Protein AF-A0A729NN06-F1 (afdb_monomer)

Solvent-accessible surface area (backbone atoms only — not comparable to full-atom values): 5577 Å² total; per-residue (Å²): 131,85,74,85,79,49,68,70,57,53,53,48,51,54,51,50,55,53,51,53,50,52,50,52,51,51,53,51,51,55,52,51,55,52,51,50,52,51,53,50,46,34,73,76,60,33,62,70,54,48,34,55,50,42,11,52,54,42,16,68,74,66,72,52,52,65,67,60,18,39,55,52,19,48,54,50,51,52,53,50,52,43,53,74,71,64,59,55,63,67,58,55,51,50,59,56,60,76,73,108

Radius of gyration: 20.27 Å; Cα contacts (8 Å, |Δi|>4): 41; chains: 1; bounding box: 48×27×55 Å

Foldseek 3Di:
DPPDCDPVNVVVVVVVVVVVVVVVVVVVVVLVVVLVVLVVCCVVPNLVVQLQVQLVVQCVVVVDDSVVSSVVSVVVSVVSVCVVVPPCVVVVVVVVVVVD

pLDDT: mean 92.15, std 9.06, range [41.66, 98.56]

Secondary structure (DSSP, 8-state):
------HHHHHHHHHHHHHHHHHHHHHHHHHHHHHHHHHHHHHHH-HHHHHHHHHHHHHHHHT--HHHHHHHHHHHHHHHHHHHTT--HHHHHHHHHTT-

Mean predicted aligned error: 6.06 Å

Organism: Salmonella derby (NCBI:txid28144)

Sequence (100 aa):
MQGIISFPDVIQSLVDDAFDTVEAAKIGLNASKDLYHFQKAVNEHGEETVVQETARVLKERYHCSYAEASVDAGNRVRAALELVKGQDTFKTVRDNLNKK

Structure (mmCIF, N/CA/C/O backbone):
data_AF-A0A729NN06-F1
#
_entry.id   AF-A0A729NN06-F1
#
loop_
_atom_site.group_PDB
_atom_site.id
_atom_site.type_symbol
_atom_site.label_atom_id
_atom_site.label_alt_id
_atom_site.label_comp_id
_atom_site.label_asym_id
_atom_site.label_entity_id
_atom_site.label_seq_id
_atom_site.pdbx_PDB_ins_code
_atom_site.Cartn_x
_atom_site.Cartn_y
_atom_site.Cartn_z
_atom_site.occupancy
_atom_site.B_iso_or_equiv
_atom_site.auth_seq_id
_atom_site.auth_comp_id
_atom_site.auth_asym_id
_atom_site.auth_atom_id
_atom_site.pdbx_PDB_model_num
ATOM 1 N N . MET A 1 1 ? 30.468 6.162 -34.827 1.00 41.66 1 MET A N 1
ATOM 2 C CA . MET A 1 1 ? 31.174 4.917 -34.464 1.00 41.66 1 MET A CA 1
ATOM 3 C C . MET A 1 1 ? 30.138 3.960 -33.904 1.00 41.66 1 MET A C 1
ATOM 5 O O . MET A 1 1 ? 29.657 4.203 -32.808 1.00 41.66 1 MET A O 1
ATOM 9 N N . GLN A 1 2 ? 29.713 2.958 -34.679 1.00 51.53 2 GLN A N 1
ATOM 10 C CA . GLN A 1 2 ? 28.947 1.840 -34.121 1.00 51.53 2 GLN A CA 1
ATOM 11 C C . GLN A 1 2 ? 29.918 1.057 -33.236 1.00 51.53 2 GLN A C 1
ATOM 13 O O . GLN A 1 2 ? 30.913 0.538 -33.739 1.00 51.53 2 GLN A O 1
ATOM 18 N N . GLY A 1 3 ? 29.699 1.081 -31.920 1.00 62.41 3 GLY A N 1
ATOM 19 C CA . GLY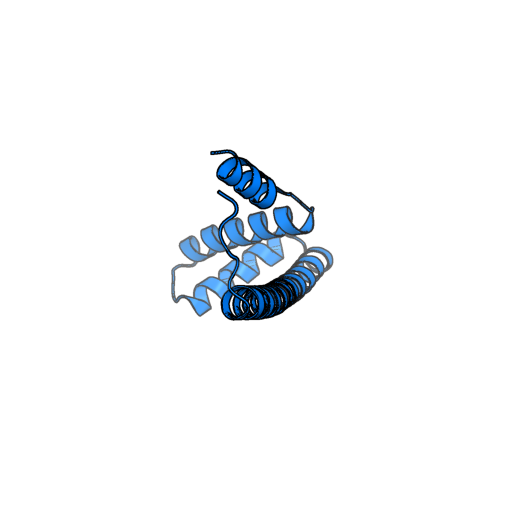 A 1 3 ? 30.472 0.261 -30.993 1.00 62.41 3 GLY A CA 1
ATOM 20 C C . GLY A 1 3 ? 30.284 -1.204 -31.367 1.00 62.41 3 GLY A C 1
ATOM 21 O O . GLY A 1 3 ? 29.159 -1.633 -31.614 1.00 62.41 3 GLY A O 1
ATOM 22 N N . ILE A 1 4 ? 31.383 -1.949 -31.471 1.00 68.88 4 ILE A N 1
ATOM 23 C CA . ILE A 1 4 ? 31.333 -3.397 -31.670 1.00 68.88 4 ILE A CA 1
ATOM 24 C C . ILE A 1 4 ? 30.649 -3.972 -30.429 1.00 68.88 4 ILE A C 1
ATOM 26 O O . ILE A 1 4 ? 31.223 -3.938 -29.344 1.00 68.88 4 ILE A O 1
ATOM 30 N N . ILE A 1 5 ? 29.412 -4.445 -30.579 1.00 73.75 5 ILE A N 1
ATOM 31 C CA . ILE A 1 5 ? 28.700 -5.131 -29.503 1.00 73.75 5 ILE A CA 1
ATOM 32 C C . ILE A 1 5 ? 29.346 -6.511 -29.365 1.00 73.75 5 ILE A C 1
ATOM 34 O O . ILE A 1 5 ? 29.343 -7.309 -30.304 1.00 73.75 5 ILE A O 1
ATOM 38 N N . SER A 1 6 ? 29.955 -6.765 -28.213 1.00 86.94 6 SER A N 1
ATOM 39 C CA . SER A 1 6 ? 30.578 -8.046 -27.891 1.00 86.94 6 SER A CA 1
ATOM 40 C C . SER A 1 6 ? 29.490 -9.106 -27.700 1.00 86.94 6 SER A C 1
ATOM 42 O O . SER A 1 6 ? 28.490 -8.864 -27.029 1.00 86.94 6 SER A O 1
ATOM 44 N N . PHE A 1 7 ? 29.659 -10.289 -28.299 1.00 86.94 7 PHE A N 1
ATOM 45 C CA . PHE A 1 7 ? 28.703 -11.394 -28.145 1.00 86.94 7 PHE A CA 1
ATOM 46 C C . PHE A 1 7 ? 28.457 -11.763 -26.665 1.00 86.94 7 PHE A C 1
ATOM 48 O O . PHE A 1 7 ? 27.292 -11.883 -26.289 1.00 86.94 7 PHE A O 1
ATOM 55 N N . PRO A 1 8 ? 29.490 -11.860 -25.801 1.00 90.25 8 PRO A N 1
ATOM 56 C CA . PRO A 1 8 ? 29.306 -11.943 -24.352 1.00 90.25 8 PRO A CA 1
ATOM 57 C C . PRO A 1 8 ? 28.383 -10.873 -23.755 1.00 90.25 8 PRO A C 1
ATOM 59 O O . PRO A 1 8 ? 27.543 -11.216 -22.931 1.00 90.25 8 PRO A O 1
ATOM 62 N N . ASP A 1 9 ? 28.484 -9.616 -24.194 1.00 88.00 9 ASP A N 1
ATOM 63 C CA . ASP A 1 9 ? 27.666 -8.514 -23.663 1.00 88.00 9 ASP A CA 1
ATOM 64 C C . ASP A 1 9 ? 26.194 -8.678 -24.066 1.00 88.00 9 ASP A C 1
ATOM 66 O O . ASP A 1 9 ? 25.296 -8.407 -23.271 1.00 88.00 9 ASP A O 1
ATOM 70 N N . VAL A 1 10 ? 25.931 -9.187 -25.277 1.00 88.69 10 VAL A N 1
ATOM 71 C CA . VAL A 1 10 ? 24.567 -9.530 -25.719 1.00 88.69 10 VAL A CA 1
ATOM 72 C C . VAL A 1 10 ? 23.995 -10.667 -24.884 1.00 88.69 10 VAL A C 1
ATOM 74 O O . VAL A 1 10 ? 22.849 -10.590 -24.448 1.00 88.69 10 VAL A O 1
ATOM 77 N N . ILE A 1 11 ? 24.779 -11.724 -24.654 1.00 90.81 11 ILE A N 1
ATOM 78 C CA . ILE A 1 11 ? 24.338 -12.853 -23.830 1.00 90.81 11 ILE A CA 1
ATOM 79 C C . ILE A 1 11 ? 24.078 -12.395 -22.394 1.00 90.81 11 ILE A C 1
ATOM 81 O O . ILE A 1 11 ? 23.052 -12.768 -21.834 1.00 90.81 11 ILE A O 1
ATOM 85 N N . GLN A 1 12 ? 24.944 -11.554 -21.826 1.00 91.19 12 GLN A N 1
ATOM 86 C CA . GLN A 1 12 ? 24.750 -11.020 -20.482 1.00 91.19 12 GLN A CA 1
ATOM 87 C C . GLN A 1 12 ? 23.477 -10.168 -20.397 1.00 91.19 12 GLN A C 1
ATOM 89 O O . GLN A 1 12 ? 22.651 -10.428 -19.532 1.00 91.19 12 GLN A O 1
ATOM 94 N N . SER A 1 13 ? 23.251 -9.252 -21.346 1.00 87.62 13 SER A N 1
ATOM 95 C CA . SER A 1 13 ? 22.025 -8.440 -21.397 1.00 87.62 13 SER A CA 1
ATOM 96 C C . SER A 1 13 ? 20.759 -9.294 -21.488 1.00 87.62 13 SER A C 1
ATOM 98 O O . SER A 1 13 ? 19.787 -9.014 -20.800 1.00 87.62 13 SER A O 1
ATOM 100 N N . LEU A 1 14 ? 20.761 -10.350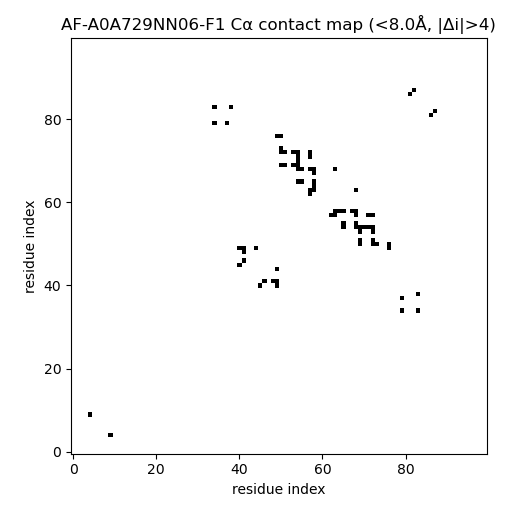 -22.309 1.00 88.19 14 LEU A N 1
ATOM 101 C CA . LEU A 1 14 ? 19.609 -11.251 -22.435 1.00 88.19 14 LEU A CA 1
ATOM 102 C C . LEU A 1 14 ? 19.334 -12.025 -21.143 1.00 88.19 14 LEU A C 1
ATOM 104 O O . LEU A 1 14 ? 18.179 -12.288 -20.807 1.00 88.19 14 LEU A O 1
ATOM 108 N N . VAL A 1 15 ? 20.396 -12.428 -20.446 1.00 90.56 15 VAL A N 1
ATOM 109 C CA . VAL A 1 15 ? 20.294 -13.123 -19.163 1.00 90.56 15 VAL A CA 1
ATOM 110 C C . VAL A 1 15 ? 19.763 -12.175 -18.089 1.00 90.56 15 VAL A C 1
ATOM 112 O O . VAL A 1 15 ? 18.834 -12.549 -17.374 1.00 90.56 15 VAL A O 1
ATOM 115 N N . ASP A 1 16 ? 20.291 -10.954 -18.019 1.00 92.19 16 ASP A N 1
ATOM 116 C CA . ASP A 1 16 ? 19.860 -9.929 -17.066 1.00 92.19 16 ASP A CA 1
ATOM 117 C C . ASP A 1 16 ? 18.384 -9.559 -17.291 1.00 92.19 16 ASP A C 1
ATOM 119 O O . ASP A 1 16 ? 17.586 -9.654 -16.360 1.00 92.19 16 ASP A O 1
ATOM 123 N N . ASP A 1 17 ? 17.974 -9.290 -18.537 1.00 90.75 17 ASP A N 1
ATOM 124 C CA . ASP A 1 17 ? 16.577 -8.994 -18.892 1.00 90.75 17 ASP A CA 1
ATOM 125 C C . ASP A 1 17 ? 15.619 -10.127 -18.479 1.00 90.75 17 ASP A C 1
ATOM 127 O O . ASP A 1 17 ? 14.492 -9.889 -18.020 1.00 90.75 17 ASP A O 1
ATOM 131 N N . ALA A 1 18 ? 16.050 -11.384 -18.638 1.00 89.44 18 ALA A N 1
ATOM 132 C CA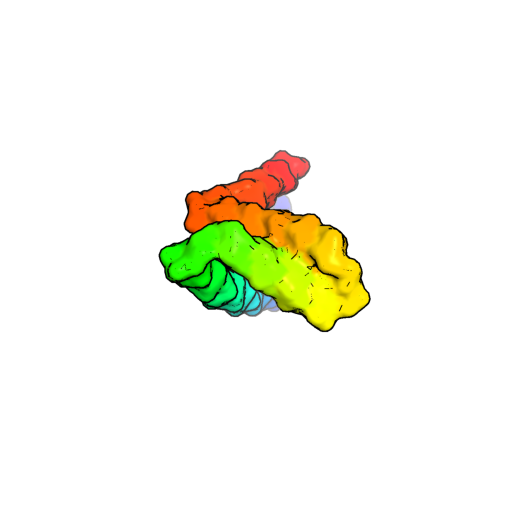 . ALA A 1 18 ? 15.261 -12.542 -18.237 1.00 89.44 18 ALA A CA 1
ATOM 133 C C . ALA A 1 18 ? 15.105 -12.621 -16.711 1.00 89.44 18 ALA A C 1
ATOM 135 O O . ALA A 1 18 ? 13.995 -12.870 -16.226 1.00 89.44 18 ALA A O 1
ATOM 136 N N . PHE A 1 19 ? 16.177 -12.390 -15.949 1.00 92.06 19 PHE A N 1
ATOM 137 C CA . PHE A 1 19 ? 16.117 -12.370 -14.486 1.00 92.06 19 PHE A CA 1
ATOM 138 C C . PHE A 1 19 ? 15.271 -11.209 -13.964 1.00 92.06 19 PHE A C 1
ATOM 140 O O . PHE A 1 19 ? 14.383 -11.447 -13.140 1.00 92.06 19 PHE A O 1
ATOM 147 N N . ASP A 1 20 ? 15.454 -10.006 -14.505 1.00 92.44 20 ASP A N 1
ATOM 148 C CA . ASP A 1 20 ? 14.674 -8.818 -14.155 1.00 92.44 20 ASP A CA 1
ATOM 149 C C . ASP A 1 20 ? 13.179 -9.037 -14.413 1.00 92.44 20 ASP A C 1
ATOM 151 O O . ASP A 1 20 ? 12.329 -8.697 -13.587 1.00 92.44 20 ASP A O 1
ATOM 155 N N . THR A 1 21 ? 12.834 -9.674 -15.536 1.00 92.44 21 THR A N 1
ATOM 156 C CA . THR A 1 21 ? 11.442 -10.008 -15.867 1.00 92.44 21 THR A CA 1
ATOM 157 C C . THR A 1 21 ? 10.842 -10.991 -14.860 1.00 92.44 21 THR A C 1
ATOM 159 O O . THR A 1 21 ? 9.710 -10.807 -14.401 1.00 92.44 21 THR A O 1
ATOM 162 N N . VAL A 1 22 ? 11.586 -12.039 -14.493 1.00 92.56 22 VAL A N 1
ATOM 163 C CA . VAL A 1 22 ? 11.141 -13.039 -13.509 1.00 92.56 22 VAL A CA 1
ATOM 164 C C . VAL A 1 22 ? 10.981 -12.406 -12.126 1.00 92.56 22 VAL A C 1
ATOM 166 O O . VAL A 1 22 ? 9.995 -12.674 -11.431 1.00 92.56 22 VAL A O 1
ATOM 169 N N . GLU A 1 23 ? 11.911 -11.542 -11.724 1.00 93.62 23 GLU A N 1
ATOM 170 C CA . GLU A 1 23 ? 11.839 -10.814 -10.462 1.00 93.62 23 GLU A CA 1
ATOM 171 C C . GLU A 1 23 ? 10.641 -9.859 -10.431 1.00 93.62 23 GLU A C 1
ATOM 173 O O . GLU A 1 23 ? 9.844 -9.904 -9.488 1.00 93.62 23 GLU A O 1
ATOM 178 N N . ALA A 1 24 ? 10.437 -9.071 -11.489 1.00 90.94 24 ALA A N 1
ATOM 179 C CA . ALA A 1 24 ? 9.288 -8.182 -11.616 1.00 90.94 24 ALA A CA 1
ATOM 180 C C . ALA A 1 24 ? 7.960 -8.953 -11.545 1.00 90.94 24 ALA A C 1
ATOM 182 O O . ALA A 1 24 ? 7.040 -8.543 -10.832 1.00 90.94 24 ALA A O 1
ATOM 183 N N . ALA A 1 25 ? 7.867 -10.107 -12.215 1.00 91.75 25 ALA A N 1
ATOM 184 C CA . ALA A 1 25 ? 6.690 -10.970 -12.153 1.00 91.75 25 ALA A CA 1
ATOM 185 C C . ALA A 1 25 ? 6.445 -11.505 -10.733 1.00 91.75 25 ALA A C 1
ATOM 187 O O . ALA A 1 25 ? 5.307 -11.509 -10.257 1.00 91.75 25 ALA A O 1
ATOM 188 N N . LYS A 1 26 ? 7.502 -11.913 -10.020 1.00 93.12 26 LYS A N 1
ATOM 189 C CA . LYS A 1 26 ? 7.414 -12.369 -8.626 1.00 93.12 26 LYS A CA 1
ATOM 190 C C . LYS A 1 26 ? 6.939 -11.253 -7.692 1.00 93.12 26 LYS A C 1
ATOM 192 O O . LYS A 1 26 ? 6.054 -11.491 -6.867 1.00 93.12 26 LYS A O 1
ATOM 197 N N . ILE A 1 27 ? 7.497 -10.049 -7.821 1.00 91.31 27 ILE A N 1
ATOM 198 C CA . ILE A 1 27 ? 7.093 -8.871 -7.038 1.00 91.31 27 ILE A CA 1
ATOM 199 C C . ILE A 1 27 ? 5.623 -8.540 -7.316 1.00 91.31 27 ILE A C 1
ATOM 201 O O . ILE A 1 27 ? 4.832 -8.424 -6.378 1.00 91.31 27 ILE A O 1
ATOM 205 N N . GLY A 1 28 ? 5.241 -8.466 -8.594 1.00 90.06 28 GLY A N 1
ATOM 206 C CA . GLY A 1 28 ? 3.870 -8.190 -9.017 1.00 90.06 28 GLY A CA 1
ATOM 207 C C . GLY A 1 28 ? 2.873 -9.224 -8.497 1.00 90.06 28 GLY A C 1
ATOM 208 O O . GLY A 1 28 ? 1.810 -8.855 -7.996 1.00 90.06 28 GLY A O 1
ATOM 209 N N . LEU A 1 29 ? 3.225 -10.512 -8.534 1.00 92.19 29 LEU A N 1
ATOM 210 C CA . LEU A 1 29 ? 2.385 -11.587 -8.006 1.00 92.19 29 LEU A CA 1
ATOM 211 C C . LEU A 1 29 ? 2.188 -11.468 -6.490 1.00 92.19 29 LEU A C 1
ATOM 213 O O . LEU A 1 29 ? 1.066 -11.620 -6.008 1.00 92.19 29 LEU A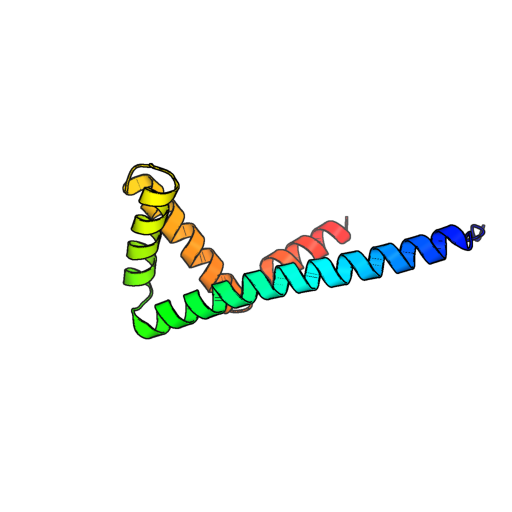 O 1
ATOM 217 N N . ASN A 1 30 ? 3.254 -11.195 -5.735 1.00 91.69 30 ASN A N 1
ATOM 218 C CA . ASN A 1 30 ? 3.164 -11.034 -4.283 1.00 91.69 30 ASN A CA 1
ATOM 219 C C . ASN A 1 30 ? 2.296 -9.828 -3.902 1.00 91.69 30 ASN A C 1
ATOM 221 O O . ASN A 1 30 ? 1.413 -9.963 -3.057 1.00 91.69 30 ASN A O 1
ATOM 225 N N . ALA A 1 31 ? 2.491 -8.686 -4.567 1.00 89.81 31 ALA A N 1
ATOM 226 C CA . ALA A 1 31 ? 1.671 -7.496 -4.352 1.00 89.81 31 ALA A CA 1
ATOM 227 C C . ALA A 1 31 ? 0.196 -7.751 -4.705 1.00 89.81 31 ALA A C 1
ATOM 229 O O . ALA A 1 31 ? -0.696 -7.412 -3.932 1.00 89.81 31 ALA A O 1
ATOM 230 N N . SER A 1 32 ? -0.067 -8.416 -5.833 1.00 90.38 32 SER A N 1
ATOM 231 C CA . SER A 1 32 ? -1.433 -8.719 -6.283 1.00 90.38 32 SER A CA 1
ATOM 232 C C . SER A 1 32 ? -2.181 -9.638 -5.314 1.00 90.38 32 SER A C 1
ATOM 234 O O . SER A 1 32 ? -3.376 -9.451 -5.097 1.00 90.38 32 SER A O 1
ATOM 236 N N . LYS A 1 33 ? -1.494 -10.612 -4.700 1.00 94.19 33 LYS A N 1
ATOM 237 C CA . LYS A 1 33 ? -2.093 -11.488 -3.678 1.00 94.19 33 LYS A CA 1
ATOM 238 C C . LYS A 1 33 ? -2.541 -10.703 -2.448 1.00 94.19 33 LYS A C 1
ATOM 240 O O . LYS A 1 33 ? -3.654 -10.911 -1.974 1.00 94.19 33 LYS A O 1
ATOM 245 N N . ASP A 1 34 ? -1.695 -9.808 -1.947 1.00 93.31 34 ASP A N 1
ATOM 246 C CA . ASP A 1 34 ? -2.025 -9.009 -0.765 1.00 93.31 34 ASP A CA 1
ATOM 247 C C . ASP A 1 34 ? -3.152 -8.009 -1.067 1.00 93.31 34 ASP A C 1
ATOM 249 O O . ASP A 1 34 ? -4.131 -7.931 -0.326 1.00 93.31 34 ASP A O 1
ATOM 253 N N . LEU A 1 35 ? -3.099 -7.340 -2.227 1.00 94.06 35 LEU A N 1
ATOM 254 C CA . LEU A 1 35 ? -4.159 -6.432 -2.683 1.00 94.06 35 LEU A CA 1
ATOM 255 C C . LEU A 1 35 ? -5.503 -7.145 -2.889 1.00 94.06 35 LEU A C 1
ATOM 257 O O . LEU A 1 35 ? -6.545 -6.569 -2.580 1.00 94.06 35 LEU A O 1
ATOM 261 N N . TYR A 1 36 ? -5.498 -8.399 -3.353 1.00 93.69 36 TYR A N 1
ATOM 262 C CA . TYR A 1 36 ? -6.709 -9.219 -3.436 1.00 93.69 36 TYR A CA 1
ATOM 263 C C . TYR A 1 36 ? -7.339 -9.438 -2.053 1.00 93.69 36 TYR A C 1
ATOM 265 O O . TYR A 1 36 ? -8.542 -9.235 -1.883 1.00 93.69 36 TYR A O 1
ATOM 273 N N . HIS A 1 37 ? -6.537 -9.816 -1.052 1.00 96.44 37 HIS A N 1
ATOM 274 C CA . HIS A 1 37 ? -7.034 -10.004 0.312 1.00 96.44 37 HIS A CA 1
ATOM 275 C C . HIS A 1 37 ? -7.508 -8.695 0.939 1.00 96.44 37 HIS A C 1
ATOM 277 O O . HIS A 1 37 ? -8.569 -8.673 1.561 1.00 96.44 37 HIS A O 1
ATOM 283 N N . PHE A 1 38 ? -6.776 -7.604 0.718 1.00 96.69 38 PHE A N 1
ATOM 284 C CA . PHE A 1 38 ? -7.180 -6.268 1.135 1.00 96.69 38 PHE A CA 1
ATOM 285 C C . PHE A 1 38 ? -8.538 -5.877 0.537 1.00 96.69 38 PHE A C 1
ATOM 287 O O . PHE A 1 38 ? -9.453 -5.514 1.272 1.00 96.69 38 PHE A O 1
ATOM 294 N N . GLN A 1 39 ? -8.708 -6.005 -0.782 1.00 95.38 39 GLN A N 1
ATOM 295 C CA . GLN A 1 39 ? -9.954 -5.630 -1.446 1.00 95.38 39 GLN A CA 1
ATOM 296 C C . GLN A 1 39 ? -11.128 -6.497 -0.987 1.00 95.38 39 GLN A C 1
ATOM 298 O O . GLN A 1 39 ? -12.229 -5.988 -0.781 1.00 95.38 39 GLN A O 1
ATOM 303 N N . LYS A 1 40 ? -10.890 -7.793 -0.769 1.00 97.12 40 LYS A N 1
ATOM 304 C CA . LYS A 1 40 ? -11.886 -8.691 -0.188 1.00 97.12 40 LYS A CA 1
ATOM 305 C C . LYS A 1 40 ? -12.291 -8.242 1.222 1.00 97.12 40 LYS A C 1
ATOM 307 O O . LYS A 1 40 ? -13.481 -8.094 1.473 1.00 97.12 40 LYS A O 1
ATOM 312 N N . ALA A 1 41 ? -11.330 -7.940 2.095 1.00 97.88 41 ALA A N 1
ATOM 313 C CA . ALA A 1 41 ? -11.602 -7.475 3.454 1.00 97.88 41 ALA A CA 1
ATOM 314 C C . ALA A 1 41 ? -12.379 -6.148 3.474 1.00 97.88 41 ALA A C 1
ATOM 316 O O . ALA A 1 41 ? -13.325 -6.005 4.244 1.00 97.88 41 ALA A O 1
ATOM 317 N N . VAL A 1 42 ? -12.036 -5.198 2.596 1.00 97.31 42 VAL A N 1
ATOM 318 C CA . VAL A 1 42 ? -12.779 -3.931 2.465 1.00 97.31 42 VAL A CA 1
ATOM 319 C C . VAL A 1 42 ? -14.212 -4.179 1.997 1.00 97.31 42 VAL A C 1
ATOM 321 O O . VAL A 1 42 ? -15.135 -3.576 2.537 1.00 97.31 42 VAL A O 1
ATOM 324 N N . ASN A 1 43 ? -14.420 -5.084 1.039 1.00 97.00 43 ASN A N 1
ATOM 325 C CA . ASN A 1 43 ? -15.760 -5.420 0.555 1.00 97.00 43 ASN A CA 1
ATOM 326 C C . ASN A 1 43 ? -16.607 -6.151 1.612 1.00 97.00 43 ASN A C 1
ATOM 328 O O . ASN A 1 43 ? -17.814 -5.938 1.675 1.00 97.00 43 ASN A O 1
ATOM 332 N N . GLU A 1 44 ? -15.995 -7.018 2.423 1.00 98.44 44 GLU A N 1
ATOM 333 C CA . GLU A 1 44 ? -16.689 -7.845 3.422 1.00 98.44 44 GLU A CA 1
ATOM 334 C C . GLU A 1 44 ? -16.937 -7.115 4.750 1.00 98.44 44 GLU A C 1
ATOM 336 O O . GLU A 1 44 ? -17.926 -7.398 5.428 1.00 98.44 44 GLU A O 1
ATOM 341 N N . HIS A 1 45 ? -16.057 -6.185 5.130 1.00 98.19 45 HIS A N 1
ATOM 342 C CA . HIS A 1 45 ? -16.058 -5.567 6.462 1.00 98.19 45 HIS A CA 1
ATOM 343 C C . HIS A 1 45 ? -16.104 -4.036 6.453 1.00 98.19 45 HIS A C 1
ATOM 345 O O . HIS A 1 45 ? -16.328 -3.432 7.498 1.00 98.19 45 HIS A O 1
ATOM 351 N N . GLY A 1 46 ? -15.927 -3.397 5.297 1.00 97.19 46 GLY A N 1
ATOM 352 C CA . GLY A 1 46 ? -15.846 -1.945 5.183 1.00 97.19 46 GLY A CA 1
ATOM 353 C C . GLY A 1 46 ? -14.460 -1.385 5.517 1.00 97.19 46 GLY A C 1
ATOM 354 O O . GLY A 1 46 ? -13.674 -1.963 6.268 1.00 97.19 46 GLY A O 1
ATOM 355 N N . GLU A 1 47 ? -14.157 -0.220 4.940 1.00 96.88 47 GLU A N 1
ATOM 356 C CA . GLU A 1 47 ? -12.850 0.441 5.058 1.00 96.88 47 GLU A CA 1
ATOM 357 C C . GLU A 1 47 ? -12.473 0.753 6.514 1.00 96.88 47 GLU A C 1
ATOM 359 O O . GLU A 1 47 ? -11.352 0.467 6.927 1.00 96.88 47 GLU A O 1
ATOM 364 N N . GLU A 1 48 ? -13.406 1.285 7.310 1.00 97.88 48 GLU A N 1
ATOM 365 C CA . GLU A 1 48 ? -13.143 1.682 8.699 1.00 97.88 48 GLU A CA 1
ATOM 366 C C . GLU A 1 48 ? -12.650 0.502 9.547 1.00 97.88 48 GLU A C 1
ATOM 368 O O . GLU A 1 48 ? -11.641 0.609 10.250 1.00 97.88 48 GLU A O 1
ATOM 373 N N . THR A 1 49 ? -13.316 -0.650 9.442 1.00 98.31 49 THR A N 1
ATOM 374 C CA . THR A 1 49 ? -12.923 -1.864 10.165 1.00 98.31 49 THR A CA 1
ATOM 375 C C . THR A 1 49 ? -11.560 -2.369 9.704 1.00 98.31 49 THR A C 1
ATOM 377 O O . THR A 1 49 ? -10.737 -2.749 10.537 1.00 98.31 49 THR A O 1
ATOM 380 N N . VAL A 1 50 ? -11.275 -2.313 8.399 1.00 98.12 50 VAL A N 1
ATOM 381 C CA . VAL A 1 50 ? -9.963 -2.697 7.858 1.00 98.12 50 VAL A CA 1
ATOM 382 C C . VAL A 1 50 ? -8.850 -1.782 8.373 1.00 98.12 50 VAL A C 1
ATOM 384 O O . VAL A 1 50 ? -7.782 -2.278 8.733 1.00 98.12 50 VAL A O 1
ATOM 387 N N . VAL A 1 51 ? -9.078 -0.469 8.475 1.00 98.31 51 VAL A N 1
ATOM 388 C CA . VAL A 1 51 ? -8.103 0.474 9.055 1.00 98.31 51 VAL A CA 1
ATOM 389 C C . VAL A 1 51 ? -7.843 0.158 10.528 1.00 98.31 51 VAL A C 1
ATOM 391 O O . VAL A 1 51 ? -6.685 0.069 10.939 1.00 98.31 51 VAL A O 1
ATOM 394 N N . GLN A 1 52 ? -8.898 -0.053 11.318 1.00 98.38 52 GLN A N 1
ATOM 395 C CA . GLN A 1 52 ? -8.773 -0.376 12.743 1.00 98.38 52 GLN A CA 1
ATOM 396 C C . GLN A 1 52 ? -8.009 -1.686 12.967 1.00 98.38 52 GLN A C 1
ATOM 398 O O . GLN A 1 52 ? -7.119 -1.748 13.817 1.00 98.38 52 GLN A O 1
ATOM 403 N N . GLU A 1 53 ? -8.313 -2.724 12.188 1.00 98.38 53 GLU A N 1
ATOM 404 C CA . GLU A 1 53 ? -7.634 -4.014 12.309 1.00 98.38 53 GLU A CA 1
ATOM 405 C C . GLU A 1 53 ? -6.184 -3.942 11.822 1.00 98.38 53 GLU A C 1
ATOM 407 O O . GLU A 1 53 ? -5.281 -4.473 12.468 1.00 98.38 53 GLU A O 1
ATOM 412 N N . THR A 1 54 ? -5.921 -3.181 10.756 1.00 98.31 54 THR A 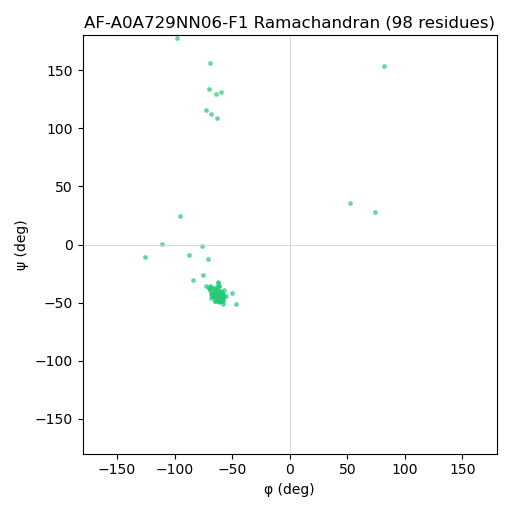N 1
ATOM 413 C CA . THR A 1 54 ? -4.550 -2.889 10.318 1.00 98.31 54 THR A CA 1
ATOM 414 C C . THR A 1 54 ? -3.762 -2.232 11.450 1.00 98.31 54 THR A C 1
ATOM 416 O O . THR A 1 54 ? -2.652 -2.665 11.745 1.00 98.31 54 THR A O 1
ATOM 419 N N . ALA A 1 55 ? -4.337 -1.250 12.153 1.00 98.56 55 ALA A N 1
ATOM 420 C CA . ALA A 1 55 ? -3.677 -0.602 13.287 1.00 98.56 55 ALA A CA 1
ATOM 421 C C . ALA A 1 55 ? -3.338 -1.598 14.409 1.00 98.56 55 ALA A C 1
ATOM 423 O O . ALA A 1 55 ? -2.243 -1.537 14.970 1.00 98.56 55 ALA A O 1
ATOM 424 N N . ARG A 1 56 ? -4.223 -2.559 14.711 1.00 98.44 56 ARG A N 1
ATOM 425 C CA . ARG A 1 56 ? -3.931 -3.627 15.685 1.00 98.44 56 ARG A CA 1
ATOM 426 C C . ARG A 1 56 ? -2.761 -4.498 15.236 1.00 98.44 56 ARG A C 1
ATOM 428 O O . ARG A 1 56 ? -1.808 -4.659 15.997 1.00 98.44 56 ARG A O 1
ATOM 435 N N . VAL A 1 57 ? -2.777 -4.960 13.985 1.00 98.19 57 VAL A N 1
ATOM 436 C CA . VAL A 1 57 ? -1.697 -5.776 13.409 1.00 98.19 57 VAL A CA 1
ATOM 437 C C . VAL A 1 57 ? -0.361 -5.028 13.414 1.00 98.19 57 VAL A C 1
ATOM 439 O O . VAL A 1 57 ? 0.669 -5.613 13.745 1.00 98.19 57 VAL A O 1
ATOM 442 N N . LEU A 1 58 ? -0.342 -3.737 13.064 1.00 98.19 58 LEU A N 1
ATOM 443 C CA . LEU A 1 58 ? 0.890 -2.938 13.054 1.00 98.19 58 LEU A CA 1
ATOM 444 C C . LEU A 1 58 ? 1.425 -2.694 14.466 1.00 98.19 58 LEU A C 1
ATOM 446 O O . LEU A 1 58 ? 2.630 -2.807 14.686 1.00 98.19 58 LEU A O 1
ATOM 450 N N . LYS A 1 59 ? 0.535 -2.411 15.421 1.00 98.38 59 LYS A N 1
ATOM 451 C CA . LYS A 1 59 ? 0.891 -2.251 16.833 1.00 98.38 59 LYS A CA 1
ATOM 452 C C . LYS A 1 59 ? 1.573 -3.509 17.371 1.00 98.38 59 LYS A C 1
ATOM 454 O O . LYS A 1 59 ? 2.607 -3.411 18.023 1.00 98.38 59 LYS A O 1
ATOM 459 N N . GLU A 1 60 ? 1.013 -4.684 17.087 1.00 98.00 60 GLU A N 1
ATOM 460 C CA . GLU A 1 60 ? 1.592 -5.967 17.499 1.00 98.00 60 GLU A CA 1
ATOM 461 C C . GLU A 1 60 ? 2.917 -6.253 16.792 1.00 98.00 60 GLU A C 1
ATOM 463 O O . GLU A 1 60 ? 3.882 -6.659 17.435 1.00 98.00 60 GLU A O 1
ATOM 468 N N . ARG A 1 61 ? 2.987 -5.990 15.483 1.00 97.94 61 ARG A N 1
ATOM 469 C CA . ARG A 1 61 ? 4.169 -6.262 14.655 1.00 97.94 61 ARG A CA 1
ATOM 470 C C . ARG A 1 61 ? 5.372 -5.393 15.007 1.00 97.94 61 ARG A C 1
ATOM 472 O O . ARG A 1 61 ? 6.500 -5.865 14.909 1.00 97.94 61 ARG A O 1
ATOM 479 N N . TYR A 1 62 ? 5.142 -4.128 15.343 1.00 97.50 62 TYR A N 1
ATOM 480 C CA . TYR A 1 62 ? 6.210 -3.149 15.563 1.00 97.50 62 TYR A CA 1
ATOM 481 C C . TYR A 1 62 ? 6.359 -2.723 17.024 1.00 97.50 62 TYR A C 1
ATOM 483 O O . TYR A 1 62 ? 7.222 -1.904 17.324 1.00 97.50 62 TYR A O 1
ATOM 491 N N . HIS A 1 63 ? 5.544 -3.270 17.931 1.00 97.31 63 HIS A N 1
ATOM 492 C CA . HIS A 1 63 ? 5.546 -2.942 19.360 1.00 97.31 63 HIS A CA 1
ATOM 493 C C . HIS A 1 63 ? 5.443 -1.432 19.650 1.00 97.31 63 HIS A C 1
ATOM 495 O O . HIS A 1 63 ? 6.040 -0.931 20.602 1.00 97.31 63 HIS A O 1
ATOM 501 N N . CYS A 1 64 ? 4.684 -0.701 18.831 1.00 97.25 64 CYS A N 1
ATOM 502 C CA . CYS A 1 64 ? 4.497 0.743 18.960 1.00 97.25 64 CYS A CA 1
ATOM 503 C C . CYS A 1 64 ? 3.191 1.099 19.691 1.00 97.25 64 CYS A C 1
ATOM 505 O O . CYS A 1 64 ? 2.404 0.231 20.088 1.00 97.25 64 CYS A O 1
ATOM 507 N 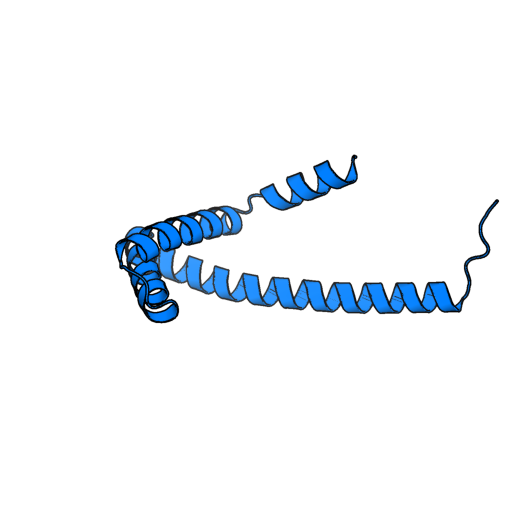N . SER A 1 65 ? 2.952 2.394 19.909 1.00 98.19 65 SER A N 1
ATOM 508 C CA . SER A 1 65 ? 1.680 2.858 20.459 1.00 98.19 65 SER A CA 1
ATOM 509 C C . SER A 1 65 ? 0.540 2.676 19.451 1.00 98.19 65 SER A C 1
ATOM 511 O O . SER A 1 65 ? 0.733 2.655 18.236 1.00 98.19 65 SER A O 1
ATOM 513 N N . TYR A 1 66 ? -0.696 2.590 19.951 1.00 97.56 66 TYR A N 1
ATOM 514 C CA . TYR A 1 66 ? -1.865 2.505 19.071 1.00 97.56 66 TYR A CA 1
ATOM 515 C C . TYR A 1 66 ? -2.029 3.755 18.190 1.00 97.56 66 TYR A C 1
ATOM 517 O O . TYR A 1 66 ? -2.499 3.647 17.060 1.00 97.56 66 TYR A O 1
ATOM 525 N N . ALA A 1 67 ? -1.628 4.932 18.685 1.00 98.25 67 ALA A N 1
ATOM 526 C CA . ALA A 1 67 ? -1.695 6.180 17.930 1.00 98.25 67 ALA A CA 1
ATOM 527 C C . ALA A 1 67 ? -0.762 6.149 16.709 1.00 98.25 67 ALA A C 1
ATOM 529 O O . ALA A 1 67 ? -1.212 6.417 15.597 1.00 98.25 67 ALA A O 1
ATOM 530 N N . GLU A 1 68 ? 0.498 5.744 16.895 1.00 97.88 68 GLU A N 1
ATOM 531 C CA . GLU A 1 68 ? 1.464 5.575 15.798 1.00 97.88 68 GLU A CA 1
ATOM 532 C C . GLU A 1 68 ? 0.975 4.534 14.787 1.00 97.88 68 GLU A C 1
ATOM 534 O O . GLU A 1 68 ? 0.924 4.798 13.586 1.00 97.88 68 GLU A O 1
ATOM 539 N N . ALA A 1 69 ? 0.518 3.378 15.277 1.00 98.31 69 ALA A N 1
ATOM 540 C CA . ALA A 1 69 ? 0.000 2.318 14.422 1.00 98.31 69 ALA A CA 1
ATOM 541 C C . ALA A 1 69 ? -1.235 2.750 13.614 1.00 98.31 69 ALA A C 1
ATOM 543 O O . ALA A 1 69 ? -1.390 2.333 12.469 1.00 98.31 69 ALA A O 1
ATOM 544 N N . SER A 1 70 ? -2.104 3.591 14.183 1.00 98.00 70 SER A N 1
ATOM 545 C CA . SER A 1 70 ? -3.308 4.089 13.505 1.00 98.00 70 SER A CA 1
ATOM 546 C C . SER A 1 70 ? -2.974 5.052 12.367 1.00 98.00 70 SER A C 1
ATOM 548 O O . SER A 1 70 ? -3.590 4.977 11.303 1.00 98.00 70 SER A O 1
ATOM 550 N N . VAL A 1 71 ? -1.977 5.924 12.557 1.00 97.88 71 VAL A N 1
ATOM 551 C CA . VAL A 1 71 ? -1.481 6.815 11.494 1.00 97.88 71 VAL A CA 1
ATOM 552 C C . VAL A 1 71 ? -0.916 5.990 10.339 1.00 97.88 71 VAL A C 1
ATOM 554 O O . VAL A 1 71 ? -1.288 6.197 9.181 1.00 97.88 71 VAL A O 1
ATOM 557 N N . ASP A 1 72 ? -0.074 5.005 10.650 1.00 97.75 72 ASP A N 1
ATOM 558 C CA . ASP A 1 72 ? 0.516 4.126 9.642 1.00 97.75 72 ASP A CA 1
ATOM 559 C C . ASP A 1 72 ? -0.534 3.277 8.924 1.00 97.75 72 ASP A C 1
ATOM 561 O O . ASP A 1 72 ? -0.472 3.118 7.703 1.00 97.75 72 ASP A O 1
ATOM 565 N N . ALA A 1 73 ? -1.518 2.756 9.657 1.00 98.06 73 ALA A N 1
ATOM 566 C CA . ALA A 1 73 ? -2.613 1.981 9.092 1.00 98.06 73 ALA A CA 1
ATOM 567 C C . ALA A 1 73 ? -3.416 2.802 8.080 1.00 98.06 73 ALA A C 1
ATOM 569 O O . ALA A 1 73 ? -3.611 2.349 6.953 1.00 98.06 73 ALA A O 1
ATOM 570 N N . GLY A 1 74 ? -3.811 4.028 8.440 1.00 97.56 74 GLY A N 1
ATOM 571 C CA . GLY A 1 74 ? -4.525 4.926 7.532 1.00 97.56 74 GLY A CA 1
ATOM 572 C C . GLY A 1 74 ? -3.724 5.227 6.262 1.00 97.56 74 GLY A C 1
ATOM 573 O O . GLY A 1 74 ? -4.256 5.141 5.156 1.00 97.56 74 GLY A O 1
ATOM 574 N N . ASN A 1 75 ? -2.422 5.496 6.398 1.00 97.25 75 ASN A N 1
ATOM 575 C CA . ASN A 1 75 ? -1.541 5.731 5.252 1.00 97.25 75 ASN A CA 1
ATOM 576 C C . ASN A 1 75 ? -1.438 4.510 4.327 1.00 97.25 75 ASN A C 1
ATOM 578 O O . ASN A 1 75 ? -1.530 4.659 3.107 1.00 97.25 75 ASN A O 1
ATOM 582 N N . ARG A 1 76 ? -1.271 3.306 4.890 1.00 96.25 76 ARG A N 1
ATOM 583 C CA . ARG A 1 76 ? -1.159 2.062 4.111 1.00 96.25 76 ARG A CA 1
ATOM 584 C C . ARG A 1 76 ? -2.467 1.702 3.414 1.00 96.25 76 ARG A C 1
ATOM 586 O O . ARG A 1 76 ? -2.436 1.377 2.231 1.00 96.25 76 ARG A O 1
ATOM 593 N N . VAL A 1 77 ? -3.602 1.806 4.109 1.00 96.88 77 VAL A N 1
ATOM 594 C CA . VAL A 1 77 ? -4.926 1.539 3.525 1.00 96.88 77 VAL A CA 1
ATOM 595 C C . VAL A 1 77 ? -5.228 2.526 2.400 1.00 96.88 77 VAL A C 1
ATOM 597 O O . VAL A 1 77 ? -5.625 2.100 1.318 1.00 96.88 77 VAL A O 1
ATOM 600 N N . ARG A 1 78 ? -4.955 3.824 2.591 1.00 95.38 78 ARG A N 1
ATOM 601 C CA . ARG A 1 78 ? -5.120 4.829 1.530 1.00 95.38 78 ARG A CA 1
ATOM 602 C C . ARG A 1 78 ? -4.280 4.499 0.294 1.00 95.38 78 ARG A C 1
ATOM 604 O O . ARG A 1 78 ? -4.815 4.486 -0.810 1.00 95.38 78 ARG A O 1
ATOM 611 N N . ALA A 1 79 ? -2.997 4.189 0.475 1.00 93.50 79 ALA A N 1
ATOM 612 C CA . ALA A 1 79 ? -2.116 3.821 -0.633 1.00 93.50 79 ALA A CA 1
ATOM 613 C C . ALA A 1 79 ? -2.588 2.542 -1.353 1.00 93.50 79 ALA A C 1
ATOM 615 O O . ALA A 1 79 ? -2.568 2.474 -2.580 1.00 93.50 79 ALA A O 1
ATOM 616 N N . ALA A 1 80 ? -3.070 1.538 -0.612 1.00 94.19 80 ALA A N 1
ATOM 617 C CA . ALA A 1 80 ? -3.631 0.323 -1.199 1.00 94.19 80 ALA A CA 1
ATOM 618 C C . ALA A 1 80 ? -4.911 0.606 -2.006 1.00 94.19 80 ALA A C 1
ATOM 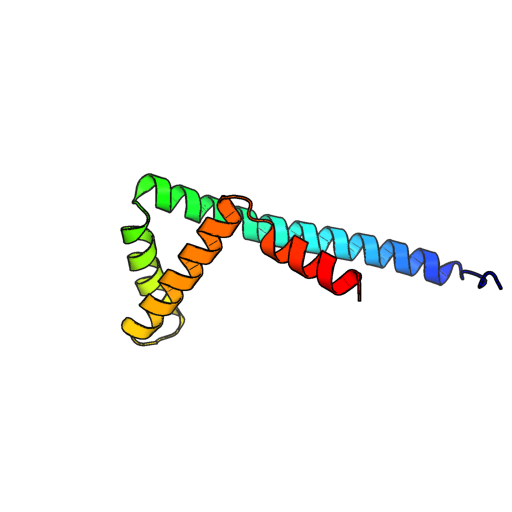620 O O . ALA A 1 80 ? -5.064 0.079 -3.107 1.00 94.19 80 ALA A O 1
ATOM 621 N N . LEU A 1 81 ? -5.800 1.481 -1.519 1.00 92.75 81 LEU A N 1
ATOM 622 C CA . LEU A 1 81 ? -6.994 1.910 -2.261 1.00 92.75 81 LEU A CA 1
ATOM 623 C C . LEU A 1 81 ? -6.638 2.622 -3.570 1.00 92.75 81 LEU A C 1
ATOM 625 O O . LEU A 1 81 ? -7.304 2.402 -4.581 1.00 92.75 81 LEU A O 1
ATOM 629 N N . GLU A 1 82 ? -5.607 3.466 -3.565 1.00 91.44 82 GLU A N 1
ATOM 630 C CA . GLU A 1 82 ? -5.101 4.136 -4.771 1.00 91.44 82 GLU A CA 1
ATOM 631 C C . GLU A 1 82 ? -4.616 3.113 -5.813 1.00 91.44 82 GLU A C 1
ATOM 633 O O . GLU A 1 82 ? -4.995 3.193 -6.985 1.00 91.44 82 GLU A O 1
ATOM 638 N N . LEU A 1 83 ? -3.860 2.099 -5.377 1.00 89.56 83 LEU A N 1
ATOM 639 C CA . LEU A 1 83 ? -3.357 1.026 -6.243 1.00 89.56 83 LEU A CA 1
ATOM 640 C C . LEU A 1 83 ? -4.481 0.143 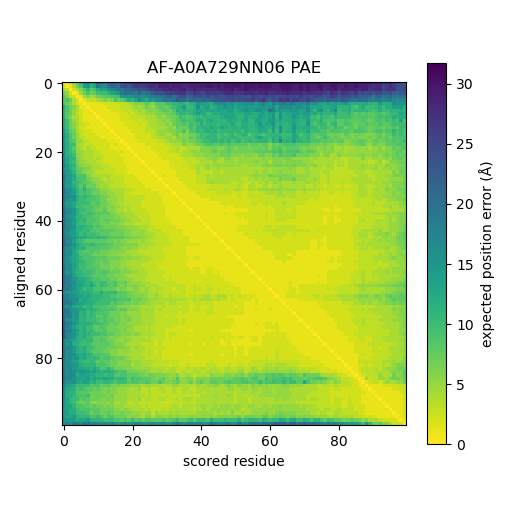-6.802 1.00 89.56 83 LEU A C 1
ATOM 642 O O . LEU A 1 83 ? -4.499 -0.138 -7.998 1.00 89.56 83 LEU A O 1
ATOM 646 N N . VAL A 1 84 ? -5.450 -0.251 -5.971 1.00 87.25 84 VAL A N 1
ATOM 647 C CA . VAL A 1 84 ? -6.615 -1.051 -6.395 1.00 87.25 84 VAL A CA 1
ATOM 648 C C . VAL A 1 84 ? -7.473 -0.308 -7.424 1.00 87.25 84 VAL A C 1
ATOM 650 O O . VAL A 1 84 ? -8.033 -0.926 -8.327 1.00 87.25 84 VAL A O 1
ATOM 653 N N . LYS A 1 85 ? -7.557 1.024 -7.330 1.00 87.38 85 LYS A N 1
ATOM 654 C CA . LYS A 1 85 ? -8.259 1.870 -8.311 1.00 87.38 85 LYS A CA 1
ATOM 655 C C . LYS A 1 85 ? -7.473 2.072 -9.612 1.00 87.38 85 LYS A C 1
ATOM 657 O O . LYS A 1 85 ? -7.971 2.747 -10.509 1.00 87.38 85 LYS A O 1
ATOM 662 N N . GLY A 1 86 ? -6.271 1.506 -9.725 1.00 84.44 86 GLY A N 1
ATOM 663 C CA . GLY A 1 86 ? -5.442 1.593 -10.922 1.00 84.44 86 GLY A CA 1
ATOM 664 C C . GLY A 1 86 ? -4.791 2.960 -11.122 1.00 84.44 86 GLY A C 1
ATOM 665 O O . GLY A 1 86 ? -4.542 3.340 -12.264 1.00 84.44 86 GLY A O 1
ATOM 666 N N . GLN A 1 87 ? -4.525 3.713 -10.047 1.00 86.81 87 GLN A N 1
ATOM 667 C CA . GLN A 1 87 ? -3.770 4.958 -10.177 1.00 86.81 87 GLN A CA 1
ATOM 668 C C . GLN A 1 87 ? -2.345 4.674 -10.663 1.00 86.81 87 GLN A C 1
ATOM 670 O O . GLN A 1 87 ? -1.616 3.864 -10.091 1.00 86.81 87 GLN A O 1
ATOM 675 N N . ASP A 1 88 ? -1.925 5.382 -11.707 1.00 86.62 88 ASP A N 1
ATOM 676 C CA . ASP A 1 88 ? -0.637 5.203 -12.371 1.00 86.62 88 ASP A CA 1
ATOM 677 C C . ASP A 1 88 ? 0.440 6.172 -11.854 1.00 86.62 88 ASP A C 1
ATOM 679 O O . ASP A 1 88 ? 1.429 6.439 -12.538 1.00 86.62 88 ASP A O 1
ATOM 683 N N . THR A 1 89 ? 0.287 6.665 -10.618 1.00 88.88 89 THR A N 1
ATOM 684 C CA . THR A 1 89 ? 1.169 7.652 -9.976 1.00 88.88 89 THR A CA 1
ATOM 685 C C . THR A 1 89 ? 2.647 7.303 -10.146 1.00 88.88 89 THR A C 1
ATOM 687 O O . THR A 1 89 ? 3.427 8.118 -10.635 1.00 88.88 89 THR A O 1
ATOM 690 N N . PHE A 1 90 ? 3.052 6.073 -9.813 1.00 90.12 90 PHE A N 1
ATOM 691 C CA . PHE A 1 90 ? 4.461 5.673 -9.894 1.00 90.12 90 PHE A CA 1
ATOM 692 C C . PHE A 1 90 ? 4.952 5.411 -11.321 1.00 90.12 90 PHE A C 1
ATOM 694 O O . PHE A 1 90 ? 6.133 5.620 -11.597 1.00 90.12 90 PHE A O 1
ATOM 701 N N . LYS A 1 91 ? 4.062 5.033 -12.248 1.00 89.94 91 LYS A N 1
ATOM 702 C CA . LYS A 1 91 ? 4.398 4.983 -13.676 1.00 89.94 91 LYS A CA 1
ATOM 703 C C . LYS A 1 91 ? 4.685 6.395 -14.186 1.00 89.94 91 LYS A C 1
ATOM 705 O O . LYS A 1 91 ? 5.747 6.629 -14.750 1.00 89.94 91 LYS A O 1
ATOM 710 N N . THR A 1 92 ? 3.803 7.344 -13.883 1.00 93.81 92 THR A N 1
ATOM 711 C CA . THR A 1 92 ? 3.976 8.762 -14.223 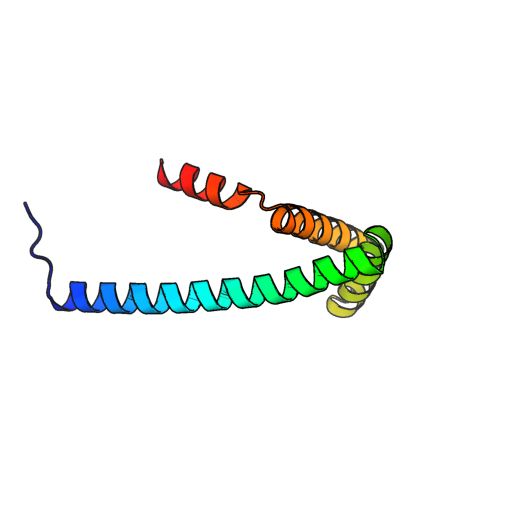1.00 93.81 92 THR A CA 1
ATOM 712 C C . THR A 1 92 ? 5.270 9.332 -13.634 1.00 93.81 92 THR A C 1
ATOM 714 O O . THR A 1 92 ? 6.017 10.019 -14.330 1.00 93.81 92 THR A O 1
ATOM 717 N N . VAL A 1 93 ? 5.590 9.020 -12.372 1.00 95.62 93 VAL A N 1
ATOM 718 C CA . VAL A 1 93 ? 6.866 9.417 -11.749 1.00 95.62 93 VAL A CA 1
ATOM 719 C C . VAL A 1 93 ? 8.061 8.840 -12.514 1.00 95.62 93 VAL A C 1
ATOM 721 O O . VAL A 1 93 ? 8.973 9.596 -12.847 1.00 95.62 93 VAL A O 1
ATOM 724 N N . ARG A 1 94 ? 8.056 7.538 -12.838 1.00 94.19 94 ARG A N 1
ATOM 725 C CA . ARG A 1 94 ? 9.131 6.891 -13.613 1.00 94.19 94 ARG A CA 1
ATOM 726 C C . ARG A 1 94 ? 9.305 7.542 -14.984 1.00 94.19 94 ARG A C 1
ATOM 728 O O . ARG A 1 94 ? 10.422 7.897 -15.353 1.00 94.19 94 ARG A O 1
ATOM 735 N N . ASP A 1 95 ? 8.208 7.748 -15.704 1.00 96.88 95 ASP A N 1
ATOM 736 C CA . ASP A 1 95 ? 8.214 8.364 -17.030 1.00 96.88 95 ASP A CA 1
ATOM 737 C C . ASP A 1 95 ? 8.766 9.797 -16.983 1.00 96.88 95 ASP A C 1
ATOM 739 O O . ASP A 1 95 ? 9.466 10.224 -17.898 1.00 96.88 95 ASP A O 1
ATOM 743 N N . ASN A 1 96 ? 8.498 10.543 -15.908 1.00 97.06 96 ASN A N 1
ATOM 744 C CA . ASN A 1 96 ? 9.040 11.889 -15.714 1.00 97.06 96 ASN A CA 1
ATOM 745 C C . ASN A 1 96 ? 10.534 11.892 -15.377 1.00 97.06 96 ASN A C 1
ATOM 747 O O . ASN A 1 96 ? 11.247 12.797 -15.806 1.00 97.06 96 ASN A O 1
ATOM 751 N N . LEU A 1 97 ? 11.017 10.907 -14.618 1.00 96.25 97 LEU A N 1
ATOM 752 C CA . LEU A 1 97 ? 12.442 10.780 -14.306 1.00 96.25 97 LEU A CA 1
ATOM 753 C C . LEU A 1 97 ? 13.259 10.362 -15.534 1.00 96.25 97 LEU A C 1
ATOM 755 O O . LEU A 1 97 ? 14.338 10.902 -15.729 1.00 96.25 97 LEU A O 1
ATOM 759 N N . ASN A 1 98 ? 12.721 9.492 -16.393 1.00 95.38 98 ASN A N 1
ATOM 760 C CA . ASN A 1 98 ? 13.384 9.040 -17.625 1.00 95.38 98 ASN A CA 1
ATOM 761 C C . ASN A 1 98 ? 13.466 10.109 -18.732 1.00 95.38 98 ASN A C 1
ATOM 763 O O . ASN A 1 98 ? 14.149 9.905 -19.731 1.00 95.38 98 ASN A O 1
ATOM 767 N N . LYS A 1 99 ? 12.734 11.221 -18.594 1.00 92.62 99 LYS A N 1
ATOM 768 C CA . LYS A 1 99 ? 12.795 12.373 -19.512 1.00 92.62 99 LYS A CA 1
ATOM 769 C C . LYS A 1 99 ? 13.880 13.388 -19.136 1.00 92.62 99 LYS A C 1
ATOM 771 O O . LYS A 1 99 ? 14.059 14.350 -19.881 1.00 92.62 99 LYS A O 1
ATOM 776 N N . LYS A 1 100 ? 14.512 13.236 -17.969 1.00 70.12 100 LYS A N 1
ATOM 777 C CA . LYS A 1 100 ? 15.630 14.078 -17.528 1.00 70.12 100 LYS A CA 1
ATOM 778 C C . LYS A 1 100 ? 16.936 13.571 -18.118 1.00 70.12 100 LYS A C 1
ATOM 780 O O . LYS A 1 100 ? 17.775 14.442 -18.425 1.00 70.12 100 LYS A O 1
#